Protein AF-A0A974YEV6-F1 (afdb_monomer_lite)

Structure (mmCIF, N/CA/C/O backbone):
data_AF-A0A974YEV6-F1
#
_entry.id   AF-A0A974YEV6-F1
#
loop_
_atom_site.group_PDB
_atom_site.id
_atom_site.type_symbol
_atom_site.label_atom_id
_atom_site.label_alt_id
_atom_site.label_comp_id
_atom_site.label_asym_id
_atom_site.label_entity_id
_atom_site.label_seq_id
_atom_site.pdbx_PDB_ins_code
_atom_site.Cartn_x
_atom_site.Cartn_y
_atom_site.Cartn_z
_atom_site.occupancy
_atom_site.B_iso_or_equiv
_atom_site.auth_seq_id
_atom_site.auth_comp_id
_atom_site.auth_asym_id
_atom_site.auth_atom_id
_atom_site.pdbx_PDB_model_num
ATOM 1 N N . MET A 1 1 ? -11.761 -8.040 17.547 1.00 83.50 1 MET A N 1
ATOM 2 C CA . MET A 1 1 ? -10.859 -6.860 17.564 1.00 83.50 1 MET A CA 1
ATOM 3 C C . MET A 1 1 ? -11.270 -5.945 16.407 1.00 83.50 1 MET A C 1
ATOM 5 O O . MET A 1 1 ? -12.097 -6.395 15.624 1.00 83.50 1 MET A O 1
ATOM 9 N N . PRO A 1 2 ? -10.820 -4.679 16.303 1.00 90.81 2 PRO A N 1
ATOM 10 C CA . PRO A 1 2 ? -11.188 -3.833 15.162 1.00 90.81 2 PRO A CA 1
ATOM 11 C C . PRO A 1 2 ? -10.806 -4.472 13.818 1.00 90.81 2 PRO A C 1
ATOM 13 O O . PRO A 1 2 ? -9.698 -4.999 13.685 1.00 90.81 2 PRO A O 1
ATOM 16 N N . LEU A 1 3 ? -11.701 -4.402 12.829 1.00 95.19 3 LEU A N 1
ATOM 17 C CA . LEU A 1 3 ? -11.452 -4.919 11.482 1.00 95.19 3 LEU A CA 1
ATOM 18 C C . LEU A 1 3 ? -10.949 -3.810 10.542 1.00 95.19 3 LEU A C 1
ATOM 20 O O . LEU A 1 3 ? -11.591 -2.767 10.372 1.00 95.19 3 LEU A O 1
ATOM 24 N N . PHE A 1 4 ? -9.807 -4.054 9.899 1.00 95.56 4 PHE A N 1
ATOM 25 C CA . PHE A 1 4 ? -9.164 -3.131 8.962 1.00 95.56 4 PHE A CA 1
ATOM 26 C C . PHE A 1 4 ? -9.091 -3.733 7.560 1.00 95.56 4 PHE A C 1
ATOM 28 O O . PHE A 1 4 ? -8.775 -4.904 7.412 1.00 95.56 4 PHE A O 1
ATOM 35 N N . TYR A 1 5 ? -9.343 -2.931 6.528 1.00 96.88 5 TYR A N 1
ATOM 36 C CA . TYR A 1 5 ? -9.311 -3.371 5.127 1.00 96.88 5 TYR A CA 1
ATOM 37 C C . TYR A 1 5 ? -8.164 -2.694 4.385 1.00 96.88 5 TYR A C 1
ATOM 39 O O . TYR A 1 5 ? -8.038 -1.472 4.480 1.00 96.88 5 TYR A O 1
ATOM 47 N N . PHE A 1 6 ? -7.384 -3.453 3.616 1.00 96.62 6 PHE A N 1
ATOM 48 C CA . PHE A 1 6 ? -6.134 -3.003 2.992 1.00 96.62 6 PHE A CA 1
ATOM 49 C C . PHE A 1 6 ? -6.258 -2.949 1.467 1.00 96.62 6 PHE A C 1
ATOM 51 O O . PHE A 1 6 ? -5.862 -3.869 0.755 1.00 96.62 6 PHE A O 1
ATOM 58 N N . ASP A 1 7 ? -6.793 -1.848 0.945 1.00 94.75 7 ASP A N 1
ATOM 59 C CA . ASP A 1 7 ? -6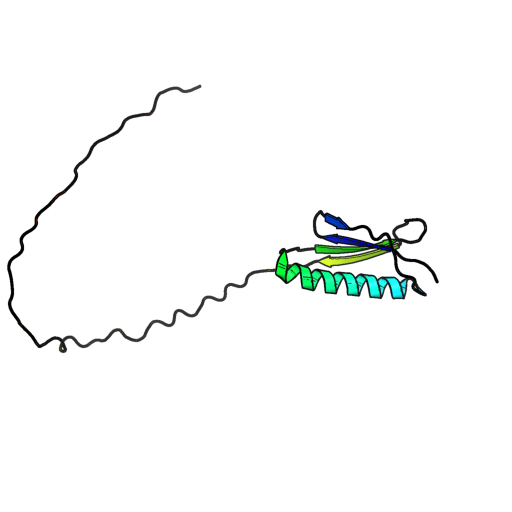.911 -1.674 -0.503 1.00 94.75 7 ASP A CA 1
ATOM 60 C C . ASP A 1 7 ? -5.535 -1.407 -1.119 1.00 94.75 7 ASP A C 1
ATOM 62 O O . ASP A 1 7 ? -4.819 -0.490 -0.700 1.00 94.75 7 ASP A O 1
ATOM 66 N N . VAL A 1 8 ? -5.185 -2.174 -2.150 1.00 92.75 8 VAL A N 1
ATOM 67 C CA . VAL A 1 8 ? -3.896 -2.068 -2.839 1.00 92.75 8 VAL A CA 1
ATOM 68 C C . VAL A 1 8 ? -4.078 -1.349 -4.169 1.00 92.75 8 VAL A C 1
ATOM 70 O O . VAL A 1 8 ? -4.892 -1.737 -5.001 1.00 92.75 8 VAL A O 1
ATOM 73 N N . GLN A 1 9 ? -3.262 -0.332 -4.417 1.00 90.50 9 GLN A N 1
ATOM 74 C CA . GLN A 1 9 ? -3.179 0.355 -5.698 1.00 90.50 9 GLN A CA 1
ATOM 75 C C . GLN A 1 9 ? -1.801 0.139 -6.334 1.00 90.50 9 GLN A C 1
ATOM 77 O O . GLN A 1 9 ? -0.764 0.443 -5.737 1.00 90.50 9 GLN A O 1
ATOM 82 N N . LEU A 1 10 ? -1.814 -0.371 -7.567 1.00 87.25 10 LEU A N 1
ATOM 83 C CA . LEU A 1 10 ? -0.649 -0.670 -8.399 1.00 87.25 10 LEU A CA 1
ATOM 84 C C . LEU A 1 10 ? -0.750 0.109 -9.708 1.00 87.25 10 LEU A C 1
ATOM 86 O O . LEU A 1 10 ? -1.490 -0.274 -10.616 1.00 87.25 10 LEU A O 1
ATOM 90 N N . GLY A 1 11 ? -0.027 1.226 -9.804 1.00 81.81 11 GLY A N 1
ATOM 91 C CA . GLY A 1 11 ? -0.207 2.159 -10.916 1.00 81.81 11 GLY A CA 1
ATOM 92 C C . GLY A 1 11 ? -1.658 2.652 -10.988 1.00 81.81 11 GLY A C 1
ATOM 93 O O . GLY A 1 11 ? -2.160 3.255 -10.041 1.00 81.81 11 GLY A O 1
ATOM 94 N N . THR A 1 12 ? -2.339 2.382 -12.103 1.00 82.94 12 THR A N 1
ATOM 95 C C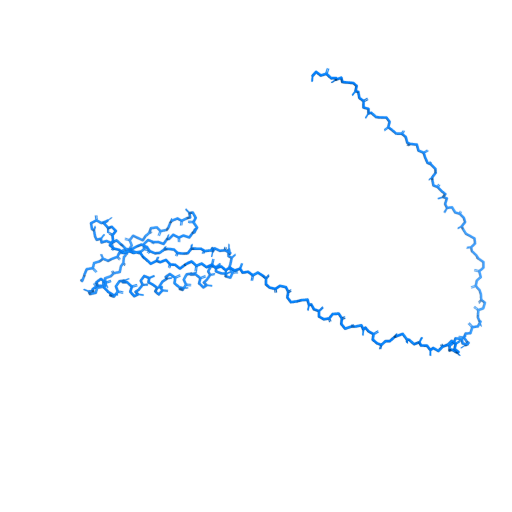A . THR A 1 12 ? -3.758 2.727 -12.307 1.00 82.94 12 THR A CA 1
ATOM 96 C C . THR A 1 12 ? -4.730 1.677 -11.770 1.00 82.94 12 THR A C 1
ATOM 98 O O . THR A 1 12 ? -5.919 1.964 -11.653 1.00 82.94 12 THR A O 1
ATOM 101 N N . ASN A 1 13 ? -4.254 0.475 -11.438 1.00 85.38 13 ASN A N 1
ATOM 102 C CA . ASN A 1 13 ? -5.107 -0.626 -11.003 1.00 85.38 13 ASN A CA 1
ATOM 103 C C . ASN A 1 13 ? -5.352 -0.548 -9.496 1.00 85.38 13 ASN A C 1
ATOM 105 O O . ASN A 1 13 ? -4.413 -0.364 -8.721 1.00 85.38 13 ASN A O 1
ATOM 109 N N . CYS A 1 14 ? -6.606 -0.719 -9.085 1.00 88.50 14 CYS A N 1
ATOM 110 C CA . CYS A 1 14 ? -7.006 -0.791 -7.685 1.00 88.50 14 CYS A CA 1
ATOM 111 C C . CYS A 1 14 ? -7.576 -2.181 -7.389 1.00 88.50 14 CYS A C 1
ATOM 113 O O . CYS A 1 14 ? -8.427 -2.673 -8.128 1.00 88.50 14 CYS A O 1
ATOM 115 N N . LEU A 1 15 ? -7.092 -2.796 -6.316 1.00 92.06 15 LEU A N 1
ATOM 116 C CA . LEU A 1 15 ? -7.495 -4.100 -5.812 1.00 92.06 15 LEU A CA 1
ATOM 117 C C . LEU A 1 15 ? -8.085 -3.884 -4.412 1.00 92.06 15 LEU A C 1
ATOM 119 O O . LEU A 1 15 ? -7.327 -3.748 -3.447 1.00 92.06 15 LEU A O 1
ATOM 123 N N . PRO A 1 16 ? -9.418 -3.767 -4.300 1.00 93.12 16 PRO A N 1
ATOM 124 C CA . PRO A 1 16 ? -10.063 -3.578 -3.014 1.00 93.12 16 PRO A CA 1
ATOM 125 C C . PRO A 1 16 ? -9.989 -4.853 -2.173 1.00 93.12 16 PRO A C 1
ATOM 127 O O . PRO A 1 16 ? -10.212 -5.957 -2.672 1.00 93.12 16 PRO A O 1
ATOM 130 N N . ASP A 1 17 ? -9.726 -4.685 -0.882 1.00 94.62 17 ASP A N 1
ATOM 131 C CA . ASP A 1 17 ? -9.794 -5.764 0.096 1.00 94.62 17 ASP A CA 1
ATOM 132 C C . ASP A 1 17 ? -11.200 -5.833 0.707 1.00 94.62 17 ASP A C 1
ATOM 134 O O . ASP A 1 17 ? -11.733 -4.859 1.261 1.00 94.62 17 ASP A O 1
ATOM 138 N N . HIS A 1 18 ? -11.811 -7.009 0.575 1.00 93.62 18 HIS A N 1
ATOM 139 C CA . HIS A 1 18 ? -13.149 -7.317 1.068 1.00 93.62 18 HIS A CA 1
ATOM 140 C C . HIS A 1 18 ? -13.144 -8.193 2.320 1.00 93.62 18 HIS A C 1
ATOM 142 O O . HIS A 1 18 ? -14.174 -8.260 2.989 1.00 93.62 18 HIS A O 1
ATOM 148 N N . THR A 1 19 ? -12.017 -8.832 2.633 1.00 94.25 19 THR A N 1
ATOM 149 C CA . THR A 1 19 ? -11.888 -9.741 3.775 1.00 94.25 19 THR A CA 1
ATOM 150 C C . THR A 1 19 ? -11.490 -8.959 5.019 1.00 94.25 19 THR A C 1
ATOM 152 O O . THR A 1 19 ? -12.117 -9.112 6.064 1.00 94.25 19 THR A O 1
ATOM 155 N N . GLY A 1 20 ? -10.497 -8.076 4.884 1.00 92.62 20 GLY A N 1
ATOM 156 C CA . GLY A 1 20 ? -9.914 -7.358 6.009 1.00 92.62 20 GLY A CA 1
ATOM 157 C C . GLY A 1 20 ? -9.104 -8.250 6.956 1.00 92.62 20 GLY A C 1
ATOM 158 O O . GLY A 1 20 ? -9.053 -9.473 6.824 1.00 92.62 20 GLY A O 1
ATOM 159 N N . LEU A 1 21 ? -8.458 -7.610 7.926 1.00 95.81 21 LEU A N 1
ATOM 160 C CA . LEU A 1 21 ? -7.671 -8.233 8.983 1.00 95.81 21 LEU A CA 1
ATOM 161 C C . LEU A 1 21 ? -8.030 -7.609 10.333 1.00 95.81 21 LEU A C 1
ATOM 163 O O . LEU A 1 21 ? -8.090 -6.384 10.475 1.00 95.81 21 LEU A O 1
ATOM 167 N N . GLU A 1 22 ? -8.267 -8.457 11.330 1.00 96.81 22 GLU A N 1
ATOM 168 C CA . GLU A 1 22 ? -8.491 -8.014 12.702 1.00 96.81 22 GLU A CA 1
ATOM 169 C C . GLU A 1 22 ? -7.165 -7.651 13.374 1.00 96.81 22 GLU A C 1
ATOM 171 O O . GLU A 1 22 ? -6.288 -8.500 13.534 1.00 96.81 22 GLU A O 1
ATOM 176 N N . LEU A 1 23 ? -7.025 -6.398 13.809 1.00 95.00 23 LEU A N 1
ATOM 177 C CA . LEU A 1 23 ? -5.824 -5.908 14.487 1.00 95.00 23 LEU A CA 1
ATOM 178 C C . LEU A 1 23 ? -6.199 -5.124 15.739 1.00 95.00 23 LEU A C 1
ATOM 180 O O . LEU A 1 23 ? -7.217 -4.441 15.785 1.00 95.00 23 LEU A O 1
ATOM 184 N N . VAL A 1 24 ? -5.367 -5.223 16.777 1.00 92.69 24 VAL A N 1
ATOM 185 C CA . VAL A 1 24 ? -5.643 -4.604 18.087 1.00 92.69 24 VAL A CA 1
ATOM 186 C C . VAL A 1 24 ? -5.651 -3.078 17.999 1.00 92.69 24 VAL A C 1
ATOM 188 O O . VAL A 1 24 ? -6.452 -2.426 18.666 1.00 92.69 24 VAL A O 1
ATOM 191 N N . THR A 1 25 ? -4.755 -2.507 17.193 1.00 94.06 25 THR A N 1
ATOM 192 C CA . THR A 1 25 ? -4.509 -1.064 17.136 1.00 94.06 25 THR A CA 1
ATOM 193 C C . THR A 1 25 ? -4.326 -0.581 15.702 1.00 94.06 25 THR A C 1
ATOM 195 O O . THR A 1 25 ? -3.975 -1.344 14.803 1.00 94.06 25 THR A O 1
ATOM 198 N N . LEU A 1 26 ? -4.519 0.726 15.504 1.00 93.94 26 LEU A N 1
ATOM 199 C CA . LEU A 1 26 ? -4.211 1.396 14.240 1.00 93.94 26 LEU A CA 1
ATOM 200 C C . LEU A 1 26 ? -2.717 1.311 13.892 1.00 93.94 26 LEU A C 1
ATOM 202 O O . LEU A 1 26 ? -2.364 1.206 12.727 1.00 93.94 26 LEU A O 1
ATOM 206 N N . GLU A 1 27 ? -1.846 1.323 14.899 1.00 95.88 27 GLU A N 1
ATOM 207 C CA . GLU A 1 27 ? -0.394 1.238 14.722 1.00 95.88 27 GLU A CA 1
ATOM 208 C C . GLU A 1 27 ? 0.037 -0.145 14.209 1.00 95.88 27 GLU A C 1
ATOM 210 O O . GLU A 1 27 ? 0.867 -0.249 13.310 1.00 95.88 27 GLU A O 1
ATOM 215 N N . ALA A 1 28 ? -0.614 -1.218 14.677 1.00 95.06 28 ALA A N 1
ATOM 216 C CA . ALA A 1 28 ? -0.443 -2.546 14.088 1.00 95.06 28 ALA A CA 1
ATOM 217 C C . ALA A 1 28 ? -0.904 -2.578 12.618 1.00 95.06 28 ALA A C 1
ATOM 219 O O . ALA A 1 28 ? -0.260 -3.215 11.785 1.00 95.06 28 ALA A O 1
ATOM 220 N N . ALA A 1 29 ? -1.986 -1.862 12.285 1.00 95.25 29 ALA A N 1
ATOM 221 C CA . ALA A 1 29 ? -2.460 -1.740 10.907 1.00 95.25 29 ALA 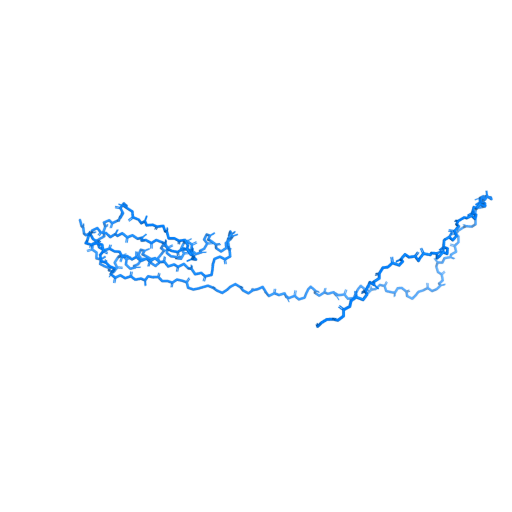A CA 1
ATOM 222 C C . ALA A 1 29 ? -1.506 -0.924 10.022 1.00 95.25 29 ALA A C 1
ATOM 224 O O . ALA A 1 29 ? -1.337 -1.256 8.852 1.00 95.25 29 ALA A O 1
ATOM 225 N N . ASP A 1 30 ? -0.845 0.099 10.560 1.00 94.88 30 ASP A N 1
ATOM 226 C CA . ASP A 1 30 ? 0.174 0.867 9.838 1.00 94.88 30 ASP A CA 1
ATOM 227 C C . ASP A 1 30 ? 1.417 0.022 9.519 1.00 94.88 30 ASP A C 1
ATOM 229 O O . ASP A 1 30 ? 1.878 -0.019 8.372 1.00 94.88 30 ASP A O 1
ATOM 233 N N . HIS A 1 31 ? 1.909 -0.736 10.504 1.00 96.38 31 HIS A N 1
ATOM 234 C CA . HIS A 1 31 ? 3.011 -1.673 10.296 1.00 96.38 31 HIS A CA 1
A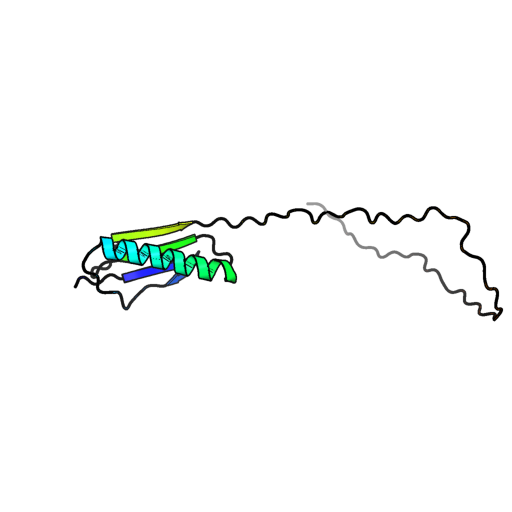TOM 235 C C . HIS A 1 31 ? 2.676 -2.733 9.243 1.00 96.38 31 HIS A C 1
ATOM 237 O O . HIS A 1 31 ? 3.489 -2.986 8.350 1.00 96.38 31 HIS A O 1
ATOM 243 N N . GLU A 1 32 ? 1.476 -3.313 9.305 1.00 96.56 32 GLU A N 1
ATOM 244 C CA . GLU A 1 32 ? 1.027 -4.303 8.326 1.00 96.56 32 GLU A CA 1
ATOM 245 C C . GLU A 1 32 ? 0.873 -3.690 6.925 1.00 96.56 32 GLU A C 1
ATOM 247 O O . GLU A 1 32 ? 1.348 -4.262 5.942 1.00 96.56 32 GLU A O 1
ATOM 252 N N . ALA A 1 33 ? 0.300 -2.486 6.816 1.00 95.50 33 ALA A N 1
ATOM 253 C CA . ALA A 1 33 ? 0.165 -1.780 5.542 1.00 95.50 33 ALA A CA 1
ATOM 254 C C . ALA A 1 33 ? 1.528 -1.464 4.914 1.00 95.50 33 ALA A C 1
ATOM 256 O O . ALA A 1 33 ? 1.720 -1.655 3.709 1.00 95.50 33 ALA A O 1
ATOM 257 N N . THR A 1 34 ? 2.485 -1.011 5.725 1.00 93.62 34 THR A N 1
ATOM 258 C CA . THR A 1 34 ? 3.854 -0.714 5.288 1.00 93.62 34 THR A CA 1
ATOM 259 C C . THR A 1 34 ? 4.563 -1.978 4.820 1.00 93.62 34 THR A C 1
ATOM 261 O O . THR A 1 34 ? 5.128 -2.003 3.724 1.00 93.62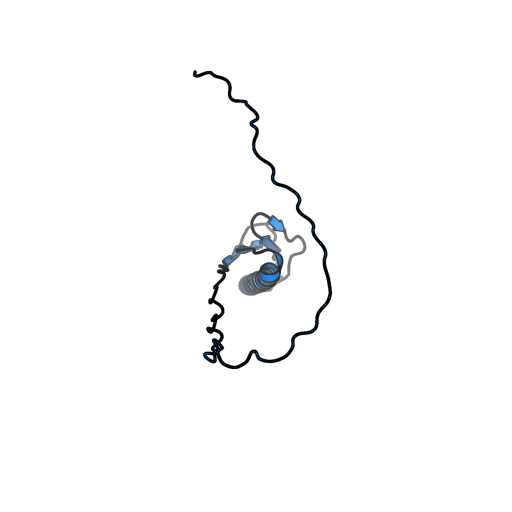 34 THR A O 1
ATOM 264 N N . ARG A 1 35 ? 4.492 -3.053 5.612 1.00 95.19 35 ARG A N 1
ATOM 265 C CA . ARG A 1 35 ? 5.074 -4.351 5.261 1.00 95.19 35 ARG A CA 1
ATOM 266 C C . ARG A 1 35 ? 4.496 -4.876 3.950 1.00 95.19 35 ARG A C 1
ATOM 268 O O . ARG A 1 35 ? 5.256 -5.193 3.034 1.00 95.19 35 ARG A O 1
ATOM 275 N N . SER A 1 36 ? 3.170 -4.885 3.835 1.00 92.94 36 SER A N 1
ATOM 276 C CA . SER A 1 36 ? 2.457 -5.287 2.623 1.00 92.94 36 SER A CA 1
ATOM 277 C C . SER A 1 36 ? 2.899 -4.465 1.409 1.00 92.94 36 SER A C 1
ATOM 279 O O . SER A 1 36 ? 3.233 -5.028 0.366 1.00 92.94 36 SER A O 1
ATOM 281 N N . ALA A 1 37 ? 2.985 -3.135 1.536 1.00 89.69 37 ALA A N 1
ATOM 282 C CA . ALA A 1 37 ? 3.419 -2.265 0.443 1.00 89.69 37 ALA A CA 1
ATOM 283 C C . ALA A 1 37 ? 4.834 -2.613 -0.055 1.00 89.69 37 ALA A C 1
ATOM 285 O O . ALA A 1 37 ? 5.064 -2.659 -1.265 1.00 89.69 37 ALA A O 1
ATOM 286 N N . VAL A 1 38 ? 5.769 -2.902 0.857 1.00 89.44 38 VAL A N 1
ATOM 287 C CA . VAL A 1 38 ? 7.151 -3.285 0.522 1.00 89.44 38 VAL A CA 1
ATOM 288 C C . VAL A 1 38 ? 7.212 -4.668 -0.129 1.00 89.44 38 VAL A C 1
ATOM 290 O O . VAL A 1 38 ? 7.879 -4.834 -1.153 1.00 89.44 38 VAL A O 1
ATOM 293 N N . GLU A 1 39 ? 6.509 -5.661 0.418 1.00 90.06 39 GLU A N 1
ATOM 294 C CA . GLU A 1 39 ? 6.488 -7.024 -0.130 1.00 90.06 39 GLU A CA 1
ATOM 295 C C . GLU A 1 39 ? 5.892 -7.057 -1.546 1.00 90.06 39 GLU A C 1
ATOM 297 O O . GLU A 1 39 ? 6.412 -7.743 -2.438 1.00 90.06 39 GLU A O 1
ATOM 302 N N . ILE A 1 40 ? 4.844 -6.264 -1.780 1.00 88.06 40 ILE A N 1
ATOM 303 C CA . ILE A 1 40 ? 4.229 -6.099 -3.097 1.00 88.06 40 ILE A CA 1
ATOM 304 C C . ILE A 1 40 ? 5.181 -5.361 -4.042 1.00 88.06 40 ILE A C 1
ATOM 306 O O . ILE A 1 40 ? 5.397 -5.820 -5.165 1.00 88.06 40 ILE A O 1
ATOM 310 N N . ALA A 1 41 ? 5.796 -4.260 -3.601 1.00 83.81 41 ALA A N 1
ATOM 311 C CA . ALA A 1 41 ? 6.750 -3.508 -4.415 1.00 83.81 41 ALA A CA 1
ATOM 312 C C . ALA A 1 41 ? 7.932 -4.386 -4.857 1.00 83.81 41 ALA A C 1
ATOM 314 O O . ALA A 1 41 ? 8.298 -4.384 -6.033 1.00 83.81 41 ALA A O 1
ATOM 315 N N . ARG A 1 42 ? 8.462 -5.222 -3.956 1.00 84.44 42 ARG A N 1
ATOM 316 C CA . ARG A 1 42 ? 9.513 -6.200 -4.267 1.00 84.44 42 ARG A CA 1
ATOM 317 C C . ARG A 1 42 ? 9.080 -7.201 -5.340 1.00 84.44 42 ARG A C 1
ATOM 319 O O . ARG A 1 42 ? 9.862 -7.502 -6.239 1.00 84.44 42 ARG A O 1
ATOM 326 N N . HIS A 1 43 ? 7.854 -7.720 -5.270 1.00 81.94 43 HIS A N 1
ATOM 327 C CA . HIS A 1 43 ? 7.340 -8.641 -6.290 1.00 81.94 43 HIS A CA 1
ATOM 328 C C . HIS A 1 43 ? 7.092 -7.958 -7.641 1.00 81.94 43 HIS A C 1
ATOM 330 O O . HIS A 1 43 ? 7.333 -8.571 -8.683 1.00 81.94 43 HIS A O 1
ATOM 336 N N . GLN A 1 44 ? 6.620 -6.709 -7.636 1.00 75.56 44 GLN A N 1
ATOM 337 C CA . GLN A 1 44 ? 6.271 -5.981 -8.859 1.00 75.56 44 GLN A CA 1
ATOM 338 C C . GLN A 1 44 ? 7.480 -5.405 -9.594 1.00 75.56 44 GLN A C 1
ATOM 340 O O . GLN A 1 44 ? 7.464 -5.349 -10.827 1.00 75.56 44 GLN A O 1
ATOM 345 N N . LEU A 1 45 ? 8.549 -5.071 -8.866 1.00 70.62 45 LEU A N 1
ATOM 346 C CA . LEU A 1 45 ? 9.851 -4.704 -9.427 1.00 70.62 45 LEU A CA 1
ATOM 347 C C . LEU A 1 45 ? 10.337 -5.687 -10.484 1.00 70.62 45 LEU A C 1
ATOM 349 O O . LEU A 1 45 ? 10.806 -5.290 -11.545 1.00 70.62 45 LEU A O 1
ATOM 353 N N . ILE A 1 46 ? 10.205 -6.978 -10.184 1.00 65.31 46 ILE A N 1
ATOM 354 C CA . ILE A 1 46 ? 10.736 -8.058 -11.015 1.00 65.31 46 ILE A CA 1
ATOM 355 C C . ILE A 1 46 ? 9.886 -8.255 -12.279 1.00 65.31 46 ILE A C 1
ATOM 357 O O . ILE A 1 46 ? 10.385 -8.770 -13.276 1.00 65.31 46 ILE A O 1
ATOM 361 N N . LYS A 1 47 ? 8.604 -7.864 -12.256 1.00 66.69 47 LYS A N 1
ATOM 362 C CA . LYS A 1 47 ? 7.627 -8.282 -13.273 1.00 66.69 47 LYS A CA 1
ATOM 363 C C . LYS A 1 47 ? 7.114 -7.165 -14.174 1.00 66.69 47 LYS A C 1
ATOM 365 O O . LYS A 1 47 ? 6.909 -7.421 -15.354 1.00 66.69 47 LYS A O 1
ATOM 370 N N . LEU A 1 48 ? 6.848 -5.972 -13.641 1.00 63.22 48 LEU A N 1
ATOM 371 C CA . LEU A 1 48 ? 5.986 -4.995 -14.325 1.00 63.22 48 LEU A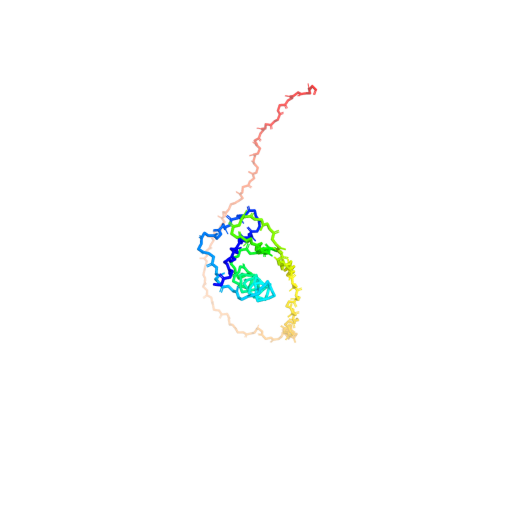 CA 1
ATOM 372 C C . LEU A 1 48 ? 6.561 -3.575 -14.410 1.00 63.22 48 LEU A C 1
ATOM 374 O O . LEU A 1 48 ? 5.919 -2.710 -14.997 1.00 63.22 48 LEU A O 1
ATOM 378 N N . GLY A 1 49 ? 7.731 -3.300 -13.820 1.00 65.31 49 GLY A N 1
ATOM 379 C CA . GLY A 1 49 ? 8.290 -1.940 -13.799 1.00 65.31 49 GLY A CA 1
ATOM 380 C C . GLY A 1 49 ? 7.380 -0.919 -13.098 1.00 65.31 49 GLY A C 1
ATOM 381 O O . GLY A 1 49 ? 7.406 0.266 -13.422 1.00 65.31 49 GLY A O 1
ATOM 382 N N . VAL A 1 50 ? 6.536 -1.371 -12.164 1.00 65.69 50 VAL A N 1
ATOM 383 C CA . VAL A 1 50 ? 5.608 -0.507 -11.422 1.00 65.69 50 VAL A CA 1
ATOM 384 C C . VAL A 1 50 ? 6.406 0.400 -10.487 1.00 65.69 50 VAL A C 1
ATOM 386 O O . VAL A 1 50 ? 7.086 -0.075 -9.585 1.00 65.69 50 VAL A O 1
ATOM 389 N N . LEU A 1 51 ? 6.285 1.713 -10.695 1.00 72.38 51 LEU A N 1
ATOM 390 C CA . LEU A 1 51 ? 7.061 2.740 -9.984 1.00 72.38 51 LEU A CA 1
ATOM 391 C C . LEU A 1 51 ? 6.427 3.196 -8.660 1.00 72.38 51 LEU A C 1
ATOM 393 O O . LEU A 1 51 ? 7.025 3.971 -7.917 1.00 72.38 51 LEU A O 1
ATOM 397 N N . HIS A 1 52 ? 5.194 2.777 -8.364 1.00 80.56 52 HIS A N 1
ATOM 398 C CA . HIS A 1 52 ? 4.478 3.251 -7.182 1.00 80.56 52 HIS A CA 1
ATOM 399 C C . HIS A 1 52 ? 3.465 2.218 -6.689 1.00 80.56 52 HIS A C 1
ATOM 401 O O . HIS A 1 52 ? 2.517 1.872 -7.401 1.00 80.56 52 HIS A O 1
ATOM 407 N N . VAL A 1 53 ? 3.663 1.766 -5.450 1.00 86.69 53 VAL A N 1
ATOM 408 C CA . VAL A 1 53 ? 2.707 0.941 -4.704 1.00 86.69 53 VAL A CA 1
ATOM 409 C C . VAL A 1 53 ? 2.095 1.785 -3.598 1.00 86.69 53 VAL A C 1
ATOM 411 O O . VAL A 1 53 ? 2.807 2.483 -2.872 1.00 86.69 53 VAL A O 1
ATOM 414 N N . ARG A 1 54 ? 0.772 1.716 -3.458 1.00 91.75 54 ARG A N 1
ATOM 415 C CA . ARG A 1 54 ? 0.039 2.367 -2.373 1.00 91.75 54 ARG A CA 1
ATOM 416 C C . ARG A 1 54 ? -0.888 1.363 -1.707 1.00 91.75 54 ARG A C 1
ATOM 418 O O . ARG A 1 54 ? -1.631 0.672 -2.392 1.00 91.75 54 ARG A O 1
ATOM 425 N N . VAL A 1 55 ? -0.877 1.345 -0.383 1.00 92.94 55 VAL A N 1
ATOM 426 C CA . VAL A 1 55 ? -1.831 0.603 0.440 1.00 92.94 55 VAL A CA 1
ATOM 427 C C . VAL A 1 55 ? -2.640 1.614 1.238 1.00 92.94 55 VAL A C 1
ATOM 429 O O . VAL A 1 55 ? -2.080 2.489 1.899 1.00 92.94 55 VAL A O 1
ATOM 432 N N . THR A 1 56 ? -3.961 1.533 1.133 1.00 94.69 56 THR A N 1
ATOM 433 C CA . THR A 1 56 ? -4.884 2.393 1.878 1.00 94.69 56 THR A CA 1
ATOM 434 C C . THR A 1 56 ? -5.634 1.541 2.880 1.00 94.69 56 THR A C 1
ATOM 436 O O . THR A 1 56 ? -6.266 0.560 2.491 1.00 94.69 56 THR A O 1
ATOM 439 N N . VAL A 1 57 ? -5.593 1.927 4.154 1.00 93.88 57 VAL A N 1
ATOM 440 C CA . VAL A 1 57 ? -6.332 1.210 5.195 1.00 93.88 57 VAL A CA 1
ATOM 441 C C . VAL A 1 57 ? -7.646 1.910 5.471 1.00 93.88 57 VAL A C 1
ATOM 443 O O . VAL A 1 57 ? -7.701 3.131 5.663 1.00 93.88 57 VAL A O 1
ATOM 446 N N . ARG A 1 58 ? -8.710 1.117 5.508 1.00 96.94 58 ARG A N 1
ATOM 447 C CA . ARG A 1 58 ? -10.064 1.565 5.817 1.00 96.94 58 ARG A CA 1
ATOM 448 C C . ARG A 1 58 ? -10.586 0.874 7.063 1.00 96.94 58 ARG A C 1
ATOM 450 O O . ARG A 1 58 ? -10.235 -0.271 7.331 1.00 96.94 58 ARG A O 1
ATOM 457 N N . ASN A 1 59 ? -11.467 1.556 7.783 1.00 92.75 59 ASN A N 1
ATOM 458 C CA . ASN A 1 59 ? -12.236 0.946 8.866 1.00 92.75 59 ASN A CA 1
ATOM 459 C C . ASN A 1 59 ? -13.515 0.258 8.355 1.00 92.75 59 ASN A C 1
ATOM 461 O O . ASN A 1 59 ? -13.869 0.338 7.176 1.00 92.75 59 ASN A O 1
ATOM 465 N N . GLU A 1 60 ? -14.254 -0.355 9.278 1.00 90.62 60 GLU A N 1
ATOM 466 C CA . GLU A 1 60 ? -15.568 -0.977 9.050 1.00 90.62 60 GLU A CA 1
ATOM 467 C C . GLU A 1 60 ? -16.598 -0.030 8.421 1.00 90.62 60 GLU A C 1
ATOM 469 O O . GLU A 1 60 ? -17.424 -0.443 7.609 1.00 90.62 60 GLU A O 1
ATOM 474 N N . ARG A 1 61 ? -16.506 1.270 8.721 1.00 93.06 61 ARG A N 1
ATOM 475 C CA . ARG A 1 61 ? -17.357 2.317 8.136 1.00 93.06 61 ARG A CA 1
ATOM 476 C C . ARG A 1 61 ? -16.893 2.766 6.746 1.00 93.06 61 ARG A C 1
ATOM 478 O O . ARG A 1 61 ? -17.411 3.752 6.229 1.00 93.06 61 ARG A O 1
ATOM 485 N N . ARG A 1 62 ? -15.918 2.072 6.146 1.00 88.12 62 ARG A N 1
ATOM 486 C CA . ARG A 1 62 ? -15.294 2.378 4.846 1.00 88.12 62 ARG A CA 1
ATOM 487 C C . ARG A 1 62 ? -14.593 3.741 4.792 1.00 88.12 62 ARG A C 1
ATOM 489 O O . ARG A 1 62 ? -14.317 4.248 3.709 1.00 88.12 62 ARG A O 1
ATOM 496 N N . GLN A 1 63 ? -14.266 4.323 5.942 1.00 93.56 63 GLN A N 1
ATOM 497 C CA . GLN A 1 63 ? -13.518 5.575 6.025 1.00 93.56 63 GLN A CA 1
ATOM 498 C C . GLN A 1 63 ? -12.021 5.285 5.928 1.00 93.56 63 GLN A C 1
ATOM 500 O O . GLN A 1 63 ? -11.530 4.345 6.554 1.00 93.56 63 GLN A O 1
ATOM 505 N N . HIS A 1 64 ? -11.300 6.092 5.152 1.00 93.88 64 HIS A N 1
ATOM 506 C CA . HIS A 1 64 ? -9.851 5.970 5.005 1.00 93.88 64 HIS A CA 1
ATOM 507 C C . HIS A 1 64 ? -9.172 6.491 6.271 1.00 93.88 64 HIS A C 1
ATOM 509 O O . HIS A 1 64 ? -9.394 7.638 6.656 1.00 93.88 64 HIS A O 1
ATOM 515 N N . LEU A 1 65 ? -8.363 5.648 6.908 1.00 92.44 65 LEU A N 1
ATOM 516 C CA . LEU A 1 65 ? -7.673 5.990 8.150 1.00 92.44 65 LEU A CA 1
ATOM 517 C C . LEU A 1 65 ? -6.201 6.312 7.923 1.00 92.44 65 LEU A C 1
ATOM 519 O O . LEU A 1 65 ? -5.685 7.259 8.505 1.00 92.44 65 LEU A O 1
ATOM 523 N N . LEU A 1 66 ? -5.533 5.533 7.073 1.00 93.06 66 LEU A N 1
ATOM 524 C CA . LEU A 1 66 ? -4.118 5.715 6.785 1.00 93.06 66 LEU A CA 1
ATOM 525 C C . LEU A 1 66 ? -3.784 5.312 5.355 1.00 93.06 66 LEU A C 1
ATOM 527 O O . LEU A 1 66 ? -4.551 4.634 4.662 1.00 93.06 66 LEU A O 1
ATOM 531 N N . LYS A 1 67 ? -2.604 5.741 4.926 1.00 94.12 67 LYS A N 1
ATOM 532 C CA . LYS A 1 67 ? -2.079 5.458 3.603 1.00 94.12 67 LYS A CA 1
ATOM 533 C C . LYS A 1 67 ? -0.575 5.255 3.687 1.00 94.12 67 LYS A C 1
ATOM 535 O O . LYS A 1 67 ? 0.155 6.204 3.959 1.00 94.12 67 LYS A O 1
ATOM 540 N N . ALA A 1 68 ? -0.137 4.051 3.348 1.00 89.69 68 ALA A N 1
ATOM 541 C CA . ALA A 1 68 ? 1.263 3.729 3.127 1.00 89.69 68 ALA A CA 1
ATOM 542 C C . ALA A 1 68 ? 1.563 3.803 1.624 1.00 89.69 68 ALA A C 1
ATOM 544 O O . ALA A 1 68 ? 0.784 3.329 0.790 1.00 89.69 68 ALA A O 1
ATOM 545 N N . SER A 1 69 ? 2.683 4.415 1.248 1.00 88.62 69 SER A N 1
ATOM 546 C CA . SER A 1 69 ? 3.114 4.476 -0.150 1.00 88.62 69 SER A CA 1
ATOM 547 C C . SER A 1 69 ? 4.609 4.272 -0.275 1.00 88.62 69 SER A C 1
ATOM 549 O O . SER A 1 69 ? 5.378 4.919 0.430 1.00 88.62 69 SER A O 1
ATOM 551 N N . VAL A 1 70 ? 4.998 3.428 -1.226 1.00 84.75 70 VAL A N 1
ATOM 552 C CA . VAL A 1 70 ? 6.392 3.177 -1.584 1.00 84.75 70 VAL A CA 1
ATOM 553 C C . VAL A 1 70 ? 6.606 3.713 -3.000 1.00 84.75 70 VAL A C 1
ATOM 555 O O . VAL A 1 70 ? 6.180 3.069 -3.968 1.00 84.75 70 VAL A O 1
ATOM 558 N N . PRO A 1 71 ? 7.193 4.915 -3.148 1.00 79.62 71 PRO A N 1
ATOM 559 C CA . PRO A 1 71 ? 7.669 5.384 -4.438 1.00 79.62 71 PRO A CA 1
ATOM 560 C C . PRO A 1 71 ? 8.955 4.644 -4.800 1.00 79.62 71 PRO A C 1
ATOM 562 O O . PRO A 1 71 ? 9.773 4.324 -3.937 1.00 79.62 71 PRO A O 1
ATOM 565 N N . MET A 1 72 ? 9.144 4.384 -6.085 1.00 74.44 72 MET A N 1
ATOM 566 C CA . MET A 1 72 ? 10.278 3.619 -6.560 1.00 74.44 72 MET A CA 1
ATOM 567 C C . MET A 1 72 ? 10.795 4.171 -7.877 1.00 74.44 72 MET A C 1
ATOM 569 O O . MET A 1 72 ? 10.034 4.440 -8.802 1.00 74.44 72 MET A O 1
ATOM 573 N N . ILE A 1 73 ? 12.112 4.320 -7.951 1.00 73.69 73 ILE A N 1
ATOM 574 C CA . ILE A 1 73 ? 12.811 4.813 -9.130 1.00 73.69 73 ILE A CA 1
ATOM 575 C C . ILE A 1 73 ? 13.778 3.715 -9.556 1.00 73.69 73 ILE A C 1
ATOM 577 O O . ILE A 1 73 ? 14.693 3.370 -8.812 1.00 73.69 73 ILE A O 1
ATOM 581 N N . VAL A 1 74 ? 13.559 3.154 -10.745 1.00 72.38 74 VAL A N 1
ATOM 582 C CA . VAL A 1 74 ? 14.467 2.177 -11.353 1.00 72.38 74 VAL A CA 1
ATOM 583 C C . VAL A 1 74 ? 15.194 2.874 -12.494 1.00 72.38 74 VAL A C 1
ATOM 585 O O . VAL A 1 74 ? 14.590 3.189 -13.517 1.00 72.38 74 VAL A O 1
ATOM 588 N N . ALA A 1 75 ? 16.486 3.129 -12.313 1.00 75.00 75 ALA A N 1
ATOM 589 C CA . ALA A 1 75 ? 17.359 3.654 -13.354 1.00 75.00 75 ALA A CA 1
ATOM 590 C C . ALA A 1 75 ? 18.273 2.534 -13.856 1.00 75.00 75 ALA A C 1
ATOM 592 O O . ALA A 1 75 ? 18.843 1.784 -13.064 1.00 75.00 75 ALA A O 1
ATOM 593 N N . ARG A 1 76 ? 18.413 2.406 -15.179 1.00 73.44 76 ARG A N 1
ATOM 594 C CA . ARG A 1 76 ? 19.405 1.502 -15.761 1.00 73.44 76 ARG A CA 1
ATOM 595 C C . ARG A 1 76 ? 20.746 2.217 -15.793 1.00 73.44 76 ARG A C 1
ATOM 597 O O . ARG A 1 76 ? 20.921 3.146 -16.575 1.00 73.44 76 ARG A O 1
ATOM 604 N N . GLU A 1 77 ? 21.691 1.750 -14.993 1.00 79.75 77 GLU A N 1
ATOM 605 C CA . GLU A 1 77 ? 23.071 2.211 -15.075 1.00 79.75 77 GLU A CA 1
ATOM 606 C C . GLU A 1 77 ? 23.820 1.329 -16.079 1.00 79.75 77 GLU A C 1
ATOM 608 O O . GLU A 1 77 ? 24.057 0.143 -15.848 1.00 79.75 77 GLU A O 1
ATOM 613 N N . ILE A 1 78 ? 24.108 1.878 -17.261 1.00 74.81 78 ILE A N 1
ATOM 614 C CA . ILE A 1 78 ? 24.966 1.214 -18.243 1.00 74.81 78 ILE A CA 1
ATOM 615 C C . ILE A 1 78 ? 26.401 1.586 -17.880 1.00 74.81 78 ILE A C 1
ATOM 617 O O . ILE A 1 78 ? 26.930 2.583 -18.364 1.00 74.81 78 ILE A O 1
ATOM 621 N N . SER A 1 79 ? 27.042 0.790 -17.029 1.00 66.88 79 SER A N 1
ATOM 622 C CA . SER A 1 79 ? 28.503 0.788 -16.967 1.00 66.88 79 SER A CA 1
ATOM 623 C C . SER A 1 79 ? 28.986 0.189 -18.289 1.00 66.88 79 SER A C 1
ATOM 625 O O . SER A 1 79 ? 28.626 -0.945 -18.613 1.00 66.88 79 SER A O 1
ATOM 627 N N . GLN A 1 80 ? 29.708 0.958 -19.109 1.00 65.88 80 GLN A N 1
ATOM 628 C CA . GLN A 1 80 ? 30.283 0.441 -20.354 1.00 65.88 80 GLN A CA 1
ATOM 629 C C . GLN A 1 80 ? 31.056 -0.849 -20.038 1.00 65.88 80 GLN A C 1
ATOM 631 O O . GLN A 1 80 ? 31.882 -0.830 -19.123 1.00 65.88 80 GLN A O 1
ATOM 636 N N . PRO A 1 81 ? 30.821 -1.971 -20.746 1.00 62.69 81 PRO A N 1
ATOM 637 C CA . PRO A 1 81 ? 31.783 -3.053 -20.691 1.00 62.69 81 PRO A CA 1
ATOM 638 C C . PRO A 1 81 ? 33.086 -2.467 -21.229 1.00 62.69 81 PRO A C 1
ATOM 640 O O . PRO A 1 81 ? 33.112 -1.965 -22.353 1.00 62.69 81 PRO A O 1
ATOM 643 N N . GLU A 1 82 ? 34.126 -2.467 -20.399 1.00 57.12 82 GLU A N 1
ATOM 644 C CA . GLU A 1 82 ? 35.502 -2.200 -20.803 1.00 57.12 82 GLU A CA 1
ATOM 645 C C . GLU A 1 82 ? 35.787 -3.035 -22.057 1.00 57.12 82 GLU A C 1
ATOM 647 O O . GLU A 1 82 ? 36.073 -4.233 -21.990 1.00 57.12 82 GLU A O 1
ATOM 652 N N . LEU A 1 83 ? 35.670 -2.413 -23.231 1.00 57.75 83 LEU A N 1
ATOM 653 C CA . LEU A 1 83 ? 36.282 -2.914 -24.445 1.00 57.75 83 LEU A CA 1
ATOM 654 C C . LEU A 1 83 ? 37.778 -2.720 -24.234 1.00 57.75 83 LEU A C 1
ATOM 656 O O . LEU A 1 83 ? 38.366 -1.753 -24.712 1.00 57.75 83 LEU A O 1
ATOM 660 N N . SER A 1 84 ? 38.394 -3.630 -23.478 1.00 55.12 84 SER A N 1
ATOM 661 C CA . SER A 1 84 ? 39.841 -3.745 -23.465 1.00 55.12 84 SER A CA 1
ATOM 662 C C . SER A 1 84 ? 40.272 -3.902 -24.924 1.00 55.12 84 SER A C 1
ATOM 664 O O . SER A 1 84 ? 39.788 -4.821 -25.599 1.00 55.12 84 SER A O 1
ATOM 666 N N . PRO A 1 85 ? 41.152 -3.036 -25.455 1.00 55.81 85 PRO A N 1
ATOM 667 C CA . PRO A 1 85 ? 41.704 -3.260 -26.775 1.00 55.81 85 PRO A CA 1
ATOM 668 C C . PRO A 1 85 ? 42.368 -4.633 -26.733 1.00 55.81 85 PRO A C 1
ATOM 670 O O . PRO A 1 85 ? 43.240 -4.867 -25.890 1.00 55.81 85 PRO A O 1
ATOM 673 N N . ARG A 1 86 ? 41.939 -5.561 -27.599 1.00 55.06 86 ARG A N 1
ATOM 674 C CA . ARG A 1 86 ? 42.674 -6.806 -27.840 1.00 55.06 86 ARG A CA 1
ATOM 675 C C . ARG A 1 86 ? 44.095 -6.398 -28.221 1.00 55.06 86 ARG A C 1
ATOM 677 O O . ARG A 1 86 ? 44.356 -5.995 -29.351 1.00 55.06 86 ARG A O 1
ATOM 684 N N . ARG A 1 87 ? 45.006 -6.466 -27.252 1.00 55.06 87 ARG A N 1
ATOM 685 C CA . ARG A 1 87 ? 46.439 -6.293 -27.453 1.00 55.06 87 ARG A CA 1
ATOM 686 C C . ARG A 1 87 ? 46.896 -7.535 -28.217 1.00 55.06 87 ARG A C 1
ATOM 688 O O . ARG A 1 87 ? 47.144 -8.582 -27.635 1.00 55.06 87 ARG A O 1
ATOM 695 N N . GLY A 1 88 ? 46.838 -7.433 -29.536 1.00 53.19 88 GLY A N 1
ATOM 696 C CA . GLY A 1 88 ? 47.084 -8.526 -30.468 1.00 53.19 88 GLY A CA 1
ATOM 697 C C . GLY A 1 88 ? 47.108 -8.036 -31.912 1.00 53.19 88 GLY A C 1
ATOM 698 O O . GLY A 1 88 ? 46.588 -8.712 -32.789 1.00 53.19 88 GLY A O 1
ATOM 699 N N . ALA A 1 89 ? 47.660 -6.844 -32.155 1.00 52.56 89 ALA A N 1
ATOM 700 C CA . ALA A 1 89 ? 48.190 -6.506 -33.468 1.00 52.56 89 ALA A CA 1
ATOM 701 C C . ALA A 1 89 ? 49.625 -7.040 -33.491 1.00 52.56 89 ALA A C 1
ATOM 703 O O . ALA A 1 89 ? 50.523 -6.474 -32.871 1.00 52.56 89 ALA A O 1
ATOM 704 N N . SER A 1 90 ? 49.787 -8.209 -34.101 1.00 48.19 90 SER A N 1
ATOM 705 C CA . SER A 1 90 ? 51.084 -8.787 -34.419 1.00 48.19 90 SER A CA 1
ATOM 706 C C . SER A 1 90 ? 51.745 -7.880 -35.462 1.00 48.19 90 SER A C 1
ATOM 708 O O . SER A 1 90 ? 51.278 -7.761 -36.591 1.00 48.19 90 SER A O 1
ATOM 710 N N . GLU A 1 91 ? 52.820 -7.203 -35.071 1.00 52.22 91 GLU A N 1
ATOM 711 C CA . GLU A 1 91 ? 53.839 -6.754 -36.014 1.00 52.22 91 GLU A CA 1
ATOM 712 C C . GLU A 1 91 ? 54.803 -7.927 -36.210 1.00 52.22 91 GLU A C 1
ATOM 714 O O . GLU A 1 91 ? 55.745 -8.095 -35.442 1.00 52.22 91 GLU A O 1
ATOM 719 N N . ASP A 1 92 ? 54.550 -8.773 -37.212 1.00 50.31 92 ASP A N 1
ATOM 720 C CA . ASP A 1 92 ? 55.641 -9.512 -37.854 1.00 50.31 92 ASP A CA 1
ATOM 721 C C . ASP A 1 92 ? 55.317 -9.795 -39.335 1.00 50.31 92 ASP A C 1
ATOM 723 O O . ASP A 1 92 ? 54.503 -10.669 -39.641 1.00 50.31 92 ASP A O 1
ATOM 727 N N . PRO A 1 93 ? 55.929 -9.066 -40.285 1.00 46.78 93 PRO A N 1
ATOM 728 C CA . PRO A 1 93 ? 55.713 -9.270 -41.713 1.00 46.78 93 PRO A CA 1
ATOM 729 C C . PRO A 1 93 ? 56.449 -10.495 -42.297 1.00 46.78 93 PRO A C 1
ATOM 731 O O . PRO A 1 93 ? 56.522 -10.613 -43.519 1.00 46.78 93 PRO A O 1
ATOM 734 N N . ARG A 1 94 ? 57.007 -11.411 -41.487 1.00 51.06 94 ARG A N 1
ATOM 735 C CA . ARG A 1 94 ? 57.828 -12.537 -41.990 1.00 51.06 94 ARG A CA 1
ATOM 736 C C . ARG A 1 94 ? 57.222 -13.943 -41.908 1.00 51.06 94 ARG A C 1
ATOM 738 O O . ARG A 1 94 ? 57.922 -14.893 -42.234 1.00 51.06 94 ARG A O 1
ATOM 745 N N . SER A 1 95 ? 55.951 -14.115 -41.538 1.00 45.88 95 SER A N 1
ATOM 746 C CA . SER A 1 95 ? 55.391 -15.460 -41.268 1.00 45.88 95 SER A CA 1
ATOM 747 C C . SER A 1 95 ? 54.312 -15.962 -42.241 1.00 45.88 95 SER A C 1
ATOM 749 O O . SER A 1 95 ? 53.395 -16.663 -41.822 1.00 45.88 95 SER A O 1
ATOM 751 N N . VAL A 1 96 ? 54.411 -15.671 -43.544 1.00 48.44 96 VAL A N 1
ATOM 752 C CA . VAL A 1 96 ? 53.614 -16.403 -44.552 1.00 48.44 96 VAL A CA 1
ATOM 753 C C . VAL A 1 96 ? 54.513 -16.892 -45.683 1.00 48.44 96 VAL A C 1
ATOM 755 O O . VAL A 1 96 ? 54.573 -16.313 -46.764 1.00 48.44 96 VAL A O 1
ATOM 758 N N . GLU A 1 97 ? 55.217 -17.984 -45.410 1.00 39.84 97 GLU A N 1
ATOM 759 C CA . GLU A 1 97 ? 55.834 -18.845 -46.416 1.00 39.84 97 GLU A CA 1
ATOM 760 C C . GLU A 1 97 ? 55.272 -20.265 -46.229 1.00 39.84 97 GLU A C 1
ATOM 762 O O . GLU A 1 97 ? 55.049 -20.681 -45.091 1.00 39.84 97 GLU A O 1
ATOM 767 N N . TRP A 1 98 ? 55.060 -20.966 -47.356 1.00 36.75 98 TRP A N 1
ATOM 768 C CA . TRP A 1 98 ? 54.461 -22.307 -47.560 1.00 36.75 98 TRP A CA 1
ATOM 769 C C . TRP A 1 98 ? 52.920 -22.305 -47.698 1.00 36.75 98 TRP A C 1
ATOM 771 O O . TRP A 1 98 ? 52.210 -21.913 -46.786 1.00 36.75 98 TRP A O 1
ATOM 781 N N . GLN A 1 99 ? 52.286 -22.717 -48.805 1.00 43.84 99 GLN A N 1
ATOM 782 C CA . GLN A 1 99 ? 52.689 -23.577 -49.924 1.00 43.84 99 GLN A CA 1
ATOM 783 C C . GLN A 1 99 ? 51.868 -23.257 -51.190 1.00 43.84 99 GLN A C 1
ATOM 785 O O . GLN A 1 99 ? 50.649 -23.102 -51.141 1.00 43.84 99 GLN A O 1
ATOM 790 N N . GLN A 1 100 ? 52.552 -23.227 -52.337 1.00 38.28 100 GLN A N 1
ATOM 791 C CA . GLN A 1 100 ? 51.959 -23.364 -53.666 1.00 38.28 100 GLN A CA 1
ATOM 792 C C . GLN A 1 100 ? 51.460 -24.801 -53.865 1.00 38.28 100 GLN A C 1
ATOM 794 O O . GLN A 1 100 ? 52.215 -25.754 -53.690 1.00 38.28 100 GLN A O 1
ATOM 799 N N . GLY A 1 101 ? 50.214 -24.939 -54.310 1.00 37.66 101 GLY A N 1
ATOM 800 C CA . GLY A 1 101 ? 49.645 -26.179 -54.827 1.00 37.66 101 GLY A CA 1
ATOM 801 C C . GLY A 1 101 ? 48.571 -25.827 -55.846 1.00 37.66 101 GLY A C 1
ATOM 802 O O . GLY A 1 101 ? 47.520 -25.308 -55.492 1.00 37.66 101 GLY A O 1
ATOM 803 N N . GLN A 1 102 ? 48.905 -26.022 -57.116 1.00 43.94 102 GLN A N 1
ATOM 804 C CA . GLN A 1 102 ? 48.105 -25.721 -58.300 1.00 43.94 102 GLN A CA 1
ATOM 805 C C . GLN A 1 102 ? 46.743 -26.434 -58.294 1.00 43.94 102 GLN A C 1
ATOM 807 O O . GLN A 1 102 ? 46.627 -27.506 -57.707 1.00 43.94 102 GLN A O 1
ATOM 812 N N . ASN A 1 103 ? 45.774 -25.827 -58.997 1.00 39.53 103 ASN A N 1
ATOM 813 C CA . ASN A 1 103 ? 44.532 -26.352 -59.607 1.00 39.53 103 ASN A CA 1
ATOM 814 C C . ASN A 1 103 ? 43.406 -25.342 -59.329 1.00 39.53 103 ASN A C 1
ATOM 816 O O . ASN A 1 103 ? 43.157 -24.998 -58.186 1.00 39.53 103 ASN A O 1
ATOM 820 N N . GLY A 1 104 ? 42.662 -24.787 -60.271 1.00 35.72 104 GLY A N 1
ATOM 821 C CA . GLY A 1 104 ? 42.472 -25.025 -61.688 1.00 35.72 104 GLY A CA 1
ATOM 822 C C . GLY A 1 104 ? 41.349 -24.072 -62.126 1.00 35.72 104 GLY A C 1
ATOM 823 O O . GLY A 1 104 ? 40.548 -23.613 -61.315 1.00 35.72 104 GLY A O 1
ATOM 824 N N . LEU A 1 105 ? 41.370 -23.718 -63.402 1.00 35.84 105 LEU A N 1
ATOM 825 C CA . LEU A 1 105 ? 40.550 -22.717 -64.084 1.00 35.84 105 LEU A CA 1
ATOM 826 C C . LEU A 1 105 ? 39.041 -22.799 -63.777 1.00 35.84 105 LEU A C 1
ATOM 828 O O . LEU A 1 105 ? 38.446 -23.870 -63.826 1.00 35.84 105 LEU A O 1
ATOM 832 N N . GLY A 1 106 ? 38.414 -21.637 -63.577 1.00 35.94 106 GLY A N 1
ATOM 833 C CA . GLY A 1 106 ? 36.963 -21.510 -63.436 1.00 35.94 106 GLY A CA 1
ATOM 834 C C . GLY A 1 106 ? 36.499 -20.059 -63.526 1.00 35.94 106 GLY A C 1
ATOM 835 O O . GLY A 1 106 ? 36.178 -19.437 -62.521 1.00 35.94 106 GLY A O 1
ATOM 836 N N . LEU A 1 107 ? 36.512 -19.515 -64.745 1.00 38.66 107 LEU A N 1
ATOM 837 C CA . LEU A 1 107 ? 35.842 -18.270 -65.127 1.00 38.66 107 LEU A CA 1
ATOM 838 C C . LEU A 1 107 ? 34.386 -18.273 -64.644 1.00 38.66 107 LEU A C 1
ATOM 840 O O . LEU A 1 107 ? 33.671 -19.224 -64.931 1.00 38.66 107 LEU A O 1
ATOM 844 N N . ASN A 1 108 ? 33.933 -17.187 -64.013 1.00 40.00 108 ASN A N 1
ATOM 845 C CA . ASN A 1 108 ? 32.552 -16.724 -64.153 1.00 40.00 108 ASN A CA 1
ATOM 846 C C . ASN A 1 108 ? 32.460 -15.215 -63.895 1.00 40.00 108 ASN A C 1
ATOM 848 O O . ASN A 1 108 ? 32.474 -14.735 -62.764 1.00 40.00 108 ASN A O 1
ATOM 852 N N . GLN A 1 109 ? 32.376 -14.482 -65.005 1.00 41.50 109 GLN A N 1
ATOM 853 C CA . GLN A 1 109 ? 31.811 -13.142 -65.078 1.00 41.50 109 GLN A CA 1
ATOM 854 C C . GLN A 1 109 ? 30.282 -13.255 -65.059 1.00 41.50 109 GLN A C 1
ATOM 856 O O . GLN A 1 109 ? 29.731 -14.012 -65.850 1.00 41.50 109 GLN A O 1
ATOM 861 N N . ALA A 1 110 ? 29.618 -12.474 -64.210 1.00 36.53 110 ALA A N 1
ATOM 862 C CA . ALA A 1 110 ? 28.244 -11.974 -64.358 1.00 36.53 110 ALA A CA 1
ATOM 863 C C . ALA A 1 110 ? 27.924 -11.173 -63.084 1.00 36.53 110 ALA A C 1
ATOM 865 O O . ALA A 1 110 ? 28.283 -11.606 -61.998 1.00 36.53 110 ALA A O 1
ATOM 866 N N . SER A 1 111 ? 27.256 -10.029 -63.039 1.00 38.72 111 SER A N 1
ATOM 867 C CA . SER A 1 111 ? 26.749 -9.062 -64.007 1.00 38.72 111 SER A CA 1
ATOM 868 C C . SER A 1 111 ? 26.364 -7.834 -63.166 1.00 38.72 111 SER A C 1
ATOM 870 O O . SER A 1 111 ? 25.884 -7.977 -62.041 1.00 38.72 111 SER A O 1
ATOM 872 N N . LYS A 1 112 ? 26.565 -6.621 -63.691 1.00 47.34 112 LYS A N 1
ATOM 873 C CA . LYS A 1 112 ? 25.973 -5.385 -63.142 1.00 47.34 112 LYS A CA 1
ATOM 874 C C . LYS A 1 112 ? 24.437 -5.471 -63.141 1.00 47.34 112 LYS A C 1
ATOM 876 O O . LYS A 1 112 ? 23.875 -6.161 -63.990 1.00 47.34 112 LYS A O 1
ATOM 881 N N . PRO A 1 113 ? 23.770 -4.607 -62.360 1.00 43.50 113 PRO A N 1
ATOM 882 C CA . PRO A 1 113 ? 22.657 -3.859 -62.940 1.00 43.50 113 PRO A CA 1
ATOM 883 C C . PRO A 1 113 ? 22.842 -2.339 -62.817 1.00 43.50 113 PRO A C 1
ATOM 885 O O . PRO A 1 113 ? 23.082 -1.791 -61.743 1.00 43.50 113 PRO A O 1
ATOM 888 N N . GLN A 1 114 ? 22.711 -1.670 -63.965 1.00 39.84 114 GLN A N 1
ATOM 889 C CA . GLN A 1 114 ? 22.435 -0.242 -64.121 1.00 39.84 114 GLN A CA 1
ATOM 890 C C . GLN A 1 114 ? 20.920 0.014 -63.989 1.00 39.84 114 GLN A C 1
ATOM 892 O O . GLN A 1 114 ? 20.130 -0.735 -64.549 1.00 39.84 114 GLN A O 1
ATOM 897 N N . HIS A 1 115 ? 20.575 1.098 -63.282 1.00 36.59 115 HIS A N 1
ATOM 898 C CA . HIS A 1 115 ? 19.456 2.044 -63.468 1.00 36.59 115 HIS A CA 1
ATOM 899 C C . HIS A 1 115 ? 18.129 1.606 -64.128 1.00 36.59 115 HIS A C 1
ATOM 901 O O . HIS A 1 115 ? 18.108 1.264 -65.304 1.00 36.59 115 HIS A O 1
ATOM 907 N N . GLN A 1 116 ? 17.010 1.903 -63.446 1.00 41.59 116 GLN A N 1
ATOM 908 C CA . GLN A 1 116 ? 15.959 2.873 -63.856 1.00 41.59 116 GLN A CA 1
ATOM 909 C C . GLN A 1 116 ? 14.837 2.882 -62.793 1.00 41.59 116 GLN A C 1
ATOM 911 O O . GLN A 1 116 ? 14.333 1.838 -62.407 1.00 41.59 116 GLN A O 1
ATOM 916 N N . SER A 1 117 ? 14.616 4.000 -62.095 1.00 37.59 117 SER A N 1
ATOM 917 C CA . SER A 1 117 ? 13.660 5.079 -62.425 1.00 37.59 117 SER A CA 1
ATOM 918 C C . SER A 1 117 ? 12.189 4.648 -62.410 1.00 37.59 117 SER A C 1
ATOM 920 O O . SER A 1 117 ? 11.678 4.114 -63.386 1.00 37.59 117 SER A O 1
ATOM 922 N N . GLY A 1 118 ? 11.500 4.987 -61.315 1.00 39.81 118 GLY A N 1
ATOM 923 C CA . GLY A 1 118 ? 10.044 4.951 -61.177 1.00 39.81 118 GLY A CA 1
ATOM 924 C C . GLY A 1 118 ? 9.536 6.257 -60.559 1.00 39.81 118 GLY A C 1
ATOM 925 O O . GLY A 1 118 ? 9.672 6.487 -59.363 1.00 39.81 118 GLY A O 1
ATOM 926 N N . PHE A 1 119 ? 9.005 7.118 -61.423 1.00 33.44 119 PHE A N 1
ATOM 927 C CA . PHE A 1 119 ? 8.212 8.327 -61.169 1.00 33.44 119 PHE A CA 1
ATOM 928 C C . PHE A 1 119 ? 7.100 8.107 -60.126 1.00 33.44 119 PHE A C 1
ATOM 930 O O . PHE A 1 119 ? 6.398 7.123 -60.282 1.00 33.44 119 PHE A O 1
ATOM 937 N N . VAL A 1 120 ? 6.872 9.041 -59.181 1.00 46.16 120 VAL A N 1
ATOM 938 C CA . VAL A 1 120 ? 5.564 9.678 -58.845 1.00 46.16 120 VAL A CA 1
ATOM 939 C C . VAL A 1 120 ? 5.819 10.839 -57.859 1.00 46.16 120 VAL A C 1
ATOM 941 O O . VAL A 1 120 ? 6.218 10.606 -56.722 1.00 46.16 120 VAL A O 1
ATOM 944 N N . ARG A 1 121 ? 5.497 12.089 -58.224 1.00 41.78 121 ARG A N 1
ATOM 945 C CA . ARG A 1 121 ? 4.907 13.047 -57.265 1.00 41.78 121 ARG A CA 1
ATOM 946 C C . ARG A 1 121 ? 4.129 14.134 -57.995 1.00 41.78 121 ARG A C 1
ATOM 948 O O . ARG A 1 121 ? 4.684 14.930 -58.749 1.00 41.78 121 ARG A O 1
ATOM 955 N N . GLY A 1 122 ? 2.819 14.107 -57.776 1.00 41.88 122 GLY A N 1
ATOM 956 C CA . GLY A 1 122 ? 1.877 15.105 -58.249 1.00 41.88 122 GLY A CA 1
ATOM 957 C C . GLY A 1 122 ? 1.980 16.418 -57.471 1.00 41.88 122 GLY A C 1
ATOM 958 O O . GLY A 1 122 ? 2.357 16.449 -56.302 1.00 41.88 122 GLY A O 1
ATOM 959 N N . ARG A 1 123 ? 1.607 17.490 -58.176 1.00 42.31 123 ARG A N 1
ATOM 960 C CA . ARG A 1 123 ? 1.154 18.792 -57.652 1.00 42.31 123 ARG A CA 1
ATOM 961 C C . ARG A 1 123 ? -0.040 18.549 -56.696 1.00 42.31 123 ARG A C 1
ATOM 963 O O . ARG A 1 123 ? -0.736 17.559 -56.873 1.00 42.31 123 ARG A O 1
ATOM 970 N N . ARG A 1 124 ? -0.371 19.380 -55.708 1.00 45.56 124 ARG A N 1
ATOM 971 C CA . ARG A 1 124 ? -0.692 20.812 -55.780 1.00 45.56 124 ARG A CA 1
ATOM 972 C C . ARG A 1 124 ? -0.771 21.370 -54.353 1.00 45.56 124 ARG A C 1
ATOM 974 O O . ARG A 1 124 ? -1.170 20.657 -53.441 1.00 45.56 124 ARG A O 1
ATOM 981 N N . SER A 1 125 ? -0.403 22.636 -54.231 1.00 51.94 125 SER A N 1
ATOM 982 C CA . SER A 1 125 ? -0.623 23.516 -53.088 1.00 51.94 125 SER A CA 1
ATOM 983 C C . SER A 1 125 ? -2.107 23.825 -52.886 1.00 51.94 125 SER A C 1
ATOM 985 O O . SER A 1 125 ? -2.793 24.074 -53.878 1.00 51.94 125 SER A O 1
ATOM 987 N N . GLU A 1 126 ? -2.528 23.894 -51.626 1.00 56.72 126 GLU A N 1
ATOM 988 C CA . GLU A 1 126 ? -3.452 24.895 -51.072 1.00 56.72 126 GLU A CA 1
ATOM 989 C C . GLU A 1 126 ? -2.891 25.351 -49.721 1.00 56.72 126 GLU A C 1
ATOM 991 O O . GLU A 1 126 ? -2.299 24.491 -49.023 1.00 56.72 126 GLU A O 1
#

pLDDT: mean 71.73, std 22.05, range [33.44, 96.94]

Sequence (126 aa):
MPLFYFDVQLGTNCLPDHTGLELVTLEAADHEATRSAVEIARHQLIKLGVLHVRVTVRNERRQHLLKASVPMIVAREISQPELSPRRGASEDPRSVEWQQGQNGLGLNQASKPQHQSGFVRGRRSE

Secondary structure (DSSP, 8-state):
--EEEEEEEETTEEE--SS-EE-SSHHHHHHHHHHHHHHHHHHHHHHT---EEEEEEE-TT--EEEEEEEE-------PPP-----------TT--------------------------------

Foldseek 3Di:
DWWKWKWKDFPPDIDTGPPTDDDPDVVVVVVVNQVVQVVVCVVCVVPPVGQKMKIWMAGPVRDTDDMDMDGHDDDDDPPDDPPPPPPDPDPDPPPDDDDDDDDDDDDDDDDDDDDDDDDDDDDDDD

Radius of gyration: 35.2 Å; chains: 1; bounding box: 75×51×83 Å